Protein AF-A0A392MM81-F1 (afdb_monomer_lite)

InterPro domains:
  IPR005027 Glycosyl transferase, family 43 [PF03360] (4-113)
  IPR005027 Glycosyl transferase, family 43 [PTHR10896] (3-115)
  IPR029044 Nucleotide-diphospho-sugar transferases [G3DSA:3.90.550.10] (1-121)
  IPR029044 Nucleotide-diphospho-sugar transferases [SSF53448] (3-115)

Foldseek 3Di:
DFDQDKFFDADPVLDGPGIRWTDCVVCPVPDADDPPPDDGPDLPTADPVQDDDDCCLLPPDDVPRDPCSVPVCVLCPPPHDPSDPCSVDPDPNPDDGDDSRRPHDPDDDDDDDDPPPDDPPDD

Organism: NCBI:txid97028

Structure (mmCIF, N/CA/C/O backbone):
data_AF-A0A392MM81-F1
#
_entry.id   AF-A0A392MM81-F1
#
loop_
_atom_site.group_PDB
_atom_site.id
_atom_site.type_symbol
_atom_site.label_atom_id
_atom_site.label_alt_id
_atom_site.label_comp_id
_atom_site.label_asym_id
_atom_site.label_entity_id
_atom_site.label_seq_id
_atom_site.pdbx_PDB_ins_code
_atom_site.Cartn_x
_atom_site.Cartn_y
_atom_site.Cartn_z
_atom_site.occupancy
_atom_site.B_iso_or_equiv
_atom_site.auth_seq_id
_atom_site.auth_comp_id
_atom_site.auth_asym_id
_atom_site.auth_atom_id
_atom_site.pdbx_PDB_model_num
ATOM 1 N N . SER A 1 1 ? 8.815 -18.777 -8.619 1.00 49.97 1 SER A N 1
ATOM 2 C CA . SER A 1 1 ? 8.119 -17.861 -9.540 1.00 49.97 1 SER A CA 1
ATOM 3 C C . SER A 1 1 ? 8.124 -16.473 -8.919 1.00 49.97 1 SER A C 1
ATOM 5 O O . SER A 1 1 ? 7.893 -16.427 -7.710 1.00 49.97 1 SER A O 1
ATOM 7 N N . PRO A 1 2 ? 8.456 -15.382 -9.639 1.00 58.12 2 PRO A N 1
ATOM 8 C CA . PRO A 1 2 ? 8.293 -14.033 -9.097 1.00 58.12 2 PRO A CA 1
ATOM 9 C C . PRO A 1 2 ? 6.816 -13.814 -8.750 1.00 58.12 2 PRO A C 1
ATOM 11 O O . PRO A 1 2 ? 5.936 -14.320 -9.445 1.00 58.12 2 PRO A O 1
ATOM 14 N N . MET A 1 3 ? 6.545 -13.137 -7.637 1.00 61.94 3 MET A N 1
ATOM 15 C CA . MET A 1 3 ? 5.172 -12.891 -7.205 1.00 61.94 3 MET A CA 1
ATOM 16 C C . MET A 1 3 ? 4.506 -11.933 -8.209 1.00 61.94 3 MET A C 1
ATOM 18 O O . MET A 1 3 ? 4.999 -10.816 -8.360 1.00 61.94 3 MET A O 1
ATOM 22 N N . PRO A 1 4 ? 3.440 -12.346 -8.920 1.00 75.12 4 PRO A N 1
ATOM 23 C CA . PRO A 1 4 ? 2.892 -11.556 -10.024 1.00 75.12 4 PRO A CA 1
ATOM 24 C C . PRO A 1 4 ? 2.068 -10.353 -9.548 1.00 75.12 4 PRO A C 1
ATOM 26 O O . PRO A 1 4 ? 1.858 -9.420 -10.315 1.00 75.12 4 PRO A O 1
ATOM 29 N N . VAL A 1 5 ? 1.588 -10.382 -8.301 1.00 86.12 5 VAL A N 1
ATOM 30 C CA . VAL A 1 5 ? 0.674 -9.387 -7.732 1.00 86.12 5 VAL A CA 1
ATOM 31 C C . VAL A 1 5 ? 1.042 -9.150 -6.270 1.00 86.12 5 VAL A C 1
ATOM 33 O O . VAL A 1 5 ? 1.256 -10.107 -5.527 1.00 86.12 5 VAL A O 1
ATOM 36 N N . GLN A 1 6 ? 1.112 -7.884 -5.865 1.00 89.25 6 GLN A N 1
ATOM 37 C CA . GLN A 1 6 ? 1.226 -7.469 -4.466 1.00 89.25 6 GLN A CA 1
ATOM 38 C C . GLN A 1 6 ? -0.163 -7.106 -3.920 1.00 89.25 6 GLN A C 1
ATOM 40 O O . GLN A 1 6 ? -1.023 -6.666 -4.682 1.00 89.25 6 GLN A O 1
ATOM 45 N N . GLY A 1 7 ? -0.396 -7.253 -2.615 1.00 91.75 7 GLY A N 1
ATOM 46 C CA . GLY A 1 7 ? -1.686 -6.881 -2.028 1.00 91.75 7 GLY A CA 1
ATOM 47 C C . GLY A 1 7 ? -1.899 -7.367 -0.594 1.00 91.75 7 GLY A C 1
ATOM 48 O O . GLY A 1 7 ? -0.976 -7.899 0.019 1.00 91.75 7 GLY A O 1
ATOM 49 N N . PRO A 1 8 ? -3.104 -7.188 -0.034 1.00 93.25 8 PRO A N 1
ATOM 50 C CA . PRO A 1 8 ? -3.434 -7.669 1.303 1.00 93.25 8 PRO A CA 1
ATOM 51 C C . PRO A 1 8 ? -3.503 -9.200 1.363 1.00 93.25 8 PRO A C 1
ATOM 53 O O . PRO A 1 8 ? -3.954 -9.848 0.421 1.00 93.25 8 PRO A O 1
ATOM 56 N N . ALA A 1 9 ? -3.074 -9.770 2.490 1.00 92.56 9 ALA A N 1
ATOM 57 C CA . ALA A 1 9 ? -3.225 -11.184 2.817 1.00 92.56 9 ALA A CA 1
ATOM 58 C C . ALA A 1 9 ? -4.264 -11.323 3.933 1.00 92.56 9 ALA A C 1
ATOM 60 O O . ALA A 1 9 ? -4.091 -10.778 5.026 1.00 92.56 9 ALA A O 1
ATOM 61 N N . CYS A 1 10 ? -5.344 -12.050 3.661 1.00 93.50 10 CYS A N 1
ATOM 62 C CA . CYS A 1 10 ? -6.475 -12.156 4.575 1.00 93.50 10 CYS A CA 1
ATOM 63 C C . CYS A 1 10 ? -6.795 -13.602 4.943 1.00 93.50 10 CYS A C 1
ATOM 65 O O . CYS A 1 10 ? -6.581 -14.523 4.153 1.00 93.50 10 CYS A O 1
ATOM 67 N N . ASN A 1 11 ? -7.344 -13.799 6.140 1.00 92.81 11 ASN A N 1
ATOM 68 C CA . ASN A 1 11 ? -7.798 -15.110 6.596 1.00 92.81 11 ASN A CA 1
ATOM 69 C C . ASN A 1 11 ? -9.175 -15.491 6.003 1.00 92.81 11 ASN A C 1
ATOM 71 O O . ASN A 1 11 ? -9.788 -14.744 5.235 1.00 92.81 11 ASN A O 1
ATOM 75 N N . ALA A 1 12 ? -9.681 -16.670 6.379 1.00 91.44 12 ALA A N 1
ATOM 76 C CA . ALA A 1 12 ? -10.973 -17.183 5.913 1.00 91.44 12 ALA A CA 1
ATOM 77 C C . ALA A 1 12 ? -12.174 -16.291 6.288 1.00 91.44 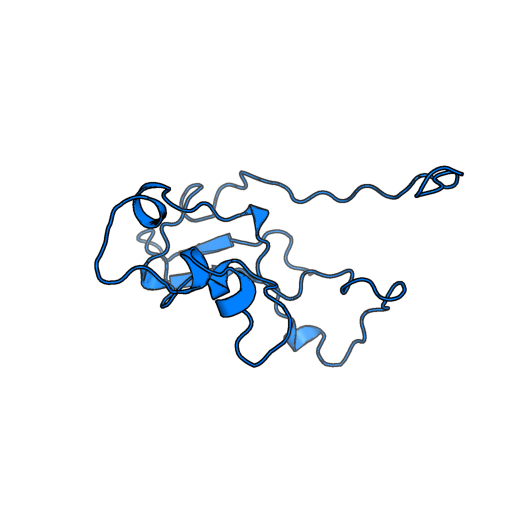12 ALA A C 1
ATOM 79 O O . ALA A 1 12 ? -13.206 -16.355 5.626 1.00 91.44 12 ALA A O 1
ATOM 80 N N . THR A 1 13 ? -12.042 -15.442 7.312 1.00 91.44 13 THR A N 1
ATOM 81 C CA . THR A 1 13 ? -13.080 -14.499 7.753 1.00 91.44 13 THR A CA 1
ATOM 82 C C . THR A 1 13 ? -12.893 -13.089 7.182 1.00 91.44 13 THR A C 1
ATOM 84 O O . THR A 1 13 ? -13.534 -12.159 7.653 1.00 91.44 13 THR A O 1
ATOM 87 N N . ASN A 1 14 ? -12.061 -12.926 6.142 1.00 89.44 14 ASN A N 1
ATOM 88 C CA . ASN A 1 14 ? -11.757 -11.649 5.475 1.00 89.44 14 ASN A CA 1
ATOM 89 C C . ASN A 1 14 ? -11.085 -10.593 6.363 1.00 89.44 14 ASN A C 1
ATOM 91 O O . ASN A 1 14 ? -11.086 -9.414 6.018 1.00 89.44 14 ASN A O 1
ATOM 95 N N . HIS A 1 15 ? -10.463 -11.002 7.465 1.00 91.06 15 HIS A N 1
ATOM 96 C CA . HIS A 1 15 ? -9.634 -10.095 8.246 1.00 91.06 15 HIS A CA 1
ATOM 97 C C . HIS A 1 15 ? -8.219 -10.062 7.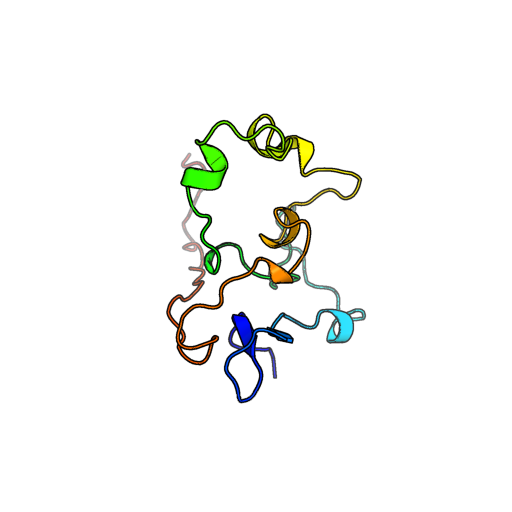678 1.00 91.06 15 HIS A C 1
ATOM 99 O O . HIS A 1 15 ? -7.655 -11.109 7.341 1.00 91.06 15 HIS A O 1
ATOM 105 N N . LEU A 1 16 ? -7.653 -8.858 7.592 1.00 93.12 16 LEU A N 1
ATOM 106 C CA . LEU A 1 16 ? -6.262 -8.648 7.216 1.00 93.12 16 LEU A CA 1
ATOM 107 C C . LEU A 1 16 ? -5.348 -9.307 8.259 1.00 93.12 16 LEU A C 1
ATOM 109 O O . LEU A 1 16 ? -5.444 -9.014 9.447 1.00 93.12 16 LEU A O 1
ATOM 113 N N . VAL A 1 17 ? -4.470 -10.201 7.809 1.00 93.94 17 VAL A N 1
ATOM 114 C CA . VAL A 1 17 ? -3.480 -10.895 8.657 1.00 93.94 17 VAL A CA 1
ATOM 115 C C . VAL A 1 17 ? -2.044 -10.678 8.183 1.00 93.94 17 VAL A C 1
ATOM 117 O O . VAL A 1 17 ? -1.102 -11.152 8.812 1.00 93.94 17 VAL A O 1
ATOM 120 N N . GLY A 1 18 ? -1.861 -9.974 7.068 1.00 91.50 18 GLY A N 1
ATOM 121 C CA . GLY A 1 18 ? -0.553 -9.635 6.532 1.00 91.50 18 GLY A CA 1
ATOM 122 C C . GLY A 1 18 ? -0.647 -9.012 5.147 1.00 91.50 18 GLY A C 1
ATOM 123 O O . GLY A 1 18 ? -1.719 -8.617 4.691 1.00 91.50 18 GLY A O 1
ATOM 124 N N . LEU A 1 19 ? 0.487 -8.952 4.455 1.00 90.00 19 LEU A N 1
ATOM 125 C CA . LEU A 1 19 ? 0.596 -8.425 3.098 1.00 90.00 19 LEU A CA 1
ATOM 126 C C . LEU A 1 19 ? 1.361 -9.425 2.226 1.00 90.00 19 LEU A C 1
ATOM 128 O O . LEU A 1 19 ? 2.396 -9.956 2.625 1.00 90.00 19 LEU A O 1
ATOM 132 N N . HIS A 1 20 ? 0.867 -9.658 1.017 1.00 88.75 20 HIS A N 1
ATOM 133 C CA . HIS A 1 20 ? 1.609 -10.308 -0.051 1.00 88.75 20 HIS A CA 1
ATOM 134 C C . HIS A 1 20 ? 2.549 -9.277 -0.681 1.00 88.75 20 HIS A C 1
ATOM 136 O O . HIS A 1 20 ? 2.126 -8.416 -1.455 1.00 88.75 20 HIS A O 1
ATOM 142 N N . THR A 1 21 ? 3.831 -9.347 -0.326 1.00 82.56 21 THR A N 1
ATOM 143 C CA . THR A 1 21 ? 4.891 -8.461 -0.831 1.00 82.56 21 THR A CA 1
ATOM 144 C C . THR A 1 21 ? 6.024 -9.261 -1.467 1.00 82.56 21 THR A C 1
ATOM 146 O O . THR A 1 21 ? 6.107 -10.486 -1.344 1.00 82.56 21 THR A O 1
ATOM 149 N N . TYR A 1 22 ? 6.879 -8.571 -2.225 1.00 75.88 22 TYR A N 1
ATOM 150 C CA . TYR A 1 22 ? 8.027 -9.211 -2.853 1.00 75.88 22 TYR A CA 1
ATOM 151 C C . TYR A 1 22 ? 9.030 -9.666 -1.789 1.00 75.88 22 TYR A C 1
ATOM 153 O O . TYR A 1 22 ? 9.556 -8.859 -1.026 1.00 75.88 22 TYR A O 1
ATOM 161 N N . ASP A 1 23 ? 9.323 -10.964 -1.765 1.00 72.56 23 ASP A N 1
ATOM 162 C CA . ASP A 1 23 ? 10.317 -11.536 -0.864 1.00 72.56 23 ASP A CA 1
ATOM 163 C C . ASP A 1 23 ? 11.734 -11.284 -1.402 1.00 72.56 23 ASP A C 1
ATOM 165 O O . ASP A 1 23 ? 12.291 -12.068 -2.181 1.00 72.56 23 ASP A O 1
ATOM 169 N N . SER A 1 24 ? 12.314 -10.160 -0.984 1.00 66.88 24 SER A N 1
ATOM 170 C CA . SER A 1 24 ? 13.665 -9.747 -1.365 1.00 66.88 24 SER A CA 1
ATOM 171 C C . SER A 1 24 ? 14.755 -10.672 -0.811 1.00 66.88 24 SER A C 1
ATOM 173 O O . SER A 1 24 ? 15.832 -10.752 -1.407 1.00 66.88 24 SER A O 1
ATOM 175 N N . SER A 1 25 ? 14.478 -11.444 0.250 1.00 65.75 25 SER A N 1
ATOM 176 C CA . SER A 1 25 ? 15.451 -12.359 0.868 1.00 65.75 25 SER A CA 1
ATOM 177 C C . SER A 1 25 ? 15.924 -13.447 -0.103 1.00 65.75 25 SER A C 1
ATOM 179 O O . SER A 1 25 ? 17.104 -13.801 -0.133 1.00 65.75 25 SER A O 1
ATOM 181 N N . LYS A 1 26 ? 15.039 -13.890 -1.007 1.00 63.16 26 LYS A N 1
ATOM 182 C CA . LYS A 1 26 ? 15.344 -14.853 -2.082 1.00 63.16 26 LYS A CA 1
ATOM 183 C C . LYS A 1 26 ? 16.365 -14.340 -3.095 1.00 63.16 26 LYS A C 1
ATOM 185 O O . LYS A 1 26 ? 16.954 -15.128 -3.834 1.00 63.16 26 LYS A O 1
ATOM 190 N N . TYR A 1 27 ? 16.587 -13.031 -3.121 1.00 59.91 27 TYR A N 1
ATOM 191 C CA . TYR A 1 27 ? 17.507 -12.351 -4.022 1.00 59.91 27 TYR A CA 1
ATOM 192 C C . TYR A 1 27 ? 18.622 -11.628 -3.264 1.00 59.91 27 TYR A C 1
ATOM 194 O O . TYR A 1 27 ? 19.415 -10.943 -3.892 1.00 59.91 27 TYR A O 1
ATOM 202 N N . ALA A 1 28 ? 18.765 -11.840 -1.949 1.00 59.19 28 ALA A N 1
ATOM 203 C CA . ALA A 1 28 ? 19.804 -11.207 -1.131 1.00 59.19 28 ALA A CA 1
ATOM 204 C C . ALA A 1 28 ? 21.238 -11.483 -1.633 1.00 59.19 28 ALA A C 1
ATOM 206 O O . ALA A 1 28 ? 22.143 -10.694 -1.392 1.00 59.19 28 ALA A O 1
ATOM 207 N N . LYS A 1 29 ? 21.443 -12.590 -2.364 1.00 56.50 29 LYS A N 1
ATOM 208 C CA . LYS A 1 29 ? 22.722 -12.956 -3.005 1.00 56.50 29 LYS A CA 1
ATOM 209 C C . LYS A 1 29 ? 22.804 -12.601 -4.497 1.00 56.50 29 LYS A C 1
ATOM 211 O O . LYS A 1 29 ? 23.806 -12.904 -5.136 1.00 56.50 29 LYS A O 1
ATOM 216 N N . ARG A 1 30 ? 21.744 -12.035 -5.081 1.00 54.25 30 ARG A N 1
ATOM 217 C CA . ARG A 1 30 ? 21.660 -11.676 -6.503 1.00 54.25 30 ARG A CA 1
ATOM 218 C C . ARG A 1 30 ? 21.627 -10.157 -6.616 1.00 54.25 30 ARG A C 1
ATOM 220 O O . ARG A 1 30 ? 20.656 -9.523 -6.216 1.00 54.25 30 ARG A O 1
ATOM 227 N N . SER A 1 31 ? 22.690 -9.571 -7.156 1.00 51.69 31 SER A N 1
ATOM 228 C CA . SER A 1 31 ? 22.722 -8.142 -7.451 1.00 51.69 31 SER A CA 1
ATOM 229 C C . SER A 1 31 ? 21.711 -7.818 -8.554 1.00 51.69 31 SER A C 1
ATOM 231 O O . SER A 1 31 ? 21.663 -8.473 -9.595 1.00 51.69 31 SER A O 1
ATOM 233 N N . ALA A 1 32 ? 20.870 -6.810 -8.323 1.00 50.94 32 ALA A N 1
ATOM 234 C CA . ALA A 1 32 ? 20.131 -6.177 -9.406 1.00 50.94 32 ALA A CA 1
ATOM 235 C C . ALA A 1 32 ? 21.112 -5.286 -10.178 1.00 50.94 32 ALA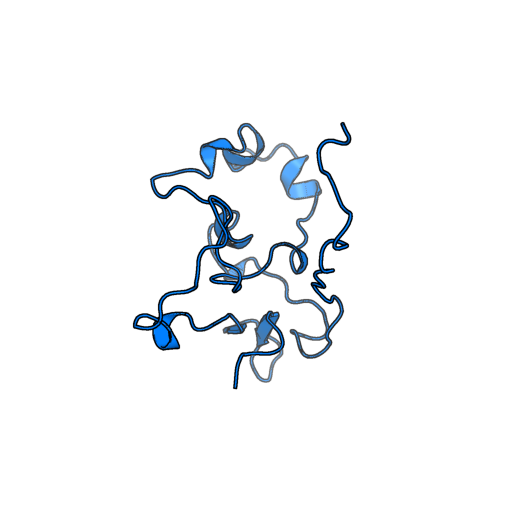 A C 1
ATOM 237 O O . ALA A 1 32 ? 21.847 -4.516 -9.559 1.00 50.94 32 ALA A O 1
ATOM 238 N N . PHE A 1 33 ? 21.132 -5.387 -11.507 1.00 47.03 33 PHE A N 1
ATOM 239 C CA . PHE A 1 33 ? 21.863 -4.434 -12.335 1.00 47.03 33 PHE A CA 1
ATOM 240 C C . PHE A 1 33 ? 21.199 -3.061 -12.182 1.00 47.03 33 PHE A C 1
ATOM 242 O O . PHE A 1 33 ? 20.027 -2.885 -12.520 1.00 47.03 33 PHE A O 1
ATOM 249 N N . TYR A 1 34 ? 21.936 -2.113 -11.611 1.00 46.72 34 TYR A N 1
ATOM 250 C CA . TYR A 1 34 ? 21.548 -0.709 -11.574 1.00 46.72 34 TYR A CA 1
ATOM 251 C C . TYR A 1 34 ? 21.723 -0.138 -12.986 1.00 46.72 34 TYR A C 1
ATOM 253 O O . TYR A 1 34 ? 22.786 -0.293 -13.587 1.00 46.72 34 TYR A O 1
ATOM 261 N N . ILE A 1 35 ? 20.681 0.484 -13.540 1.00 47.88 35 ILE A N 1
ATOM 262 C CA . ILE A 1 35 ? 20.785 1.221 -14.805 1.00 47.88 35 ILE A CA 1
ATOM 263 C C . ILE A 1 35 ? 21.045 2.689 -14.435 1.00 47.88 35 ILE A C 1
ATOM 265 O O . ILE A 1 35 ? 20.110 3.460 -14.223 1.00 47.88 35 ILE A O 1
ATOM 269 N N . GLY A 1 36 ? 22.327 3.055 -14.312 1.00 55.38 36 GLY A N 1
ATOM 270 C CA . GLY A 1 36 ? 22.771 4.391 -13.876 1.00 55.38 36 GLY A CA 1
ATOM 271 C C . GLY A 1 36 ? 22.443 4.701 -12.406 1.00 55.38 36 GLY A C 1
ATOM 272 O O . GLY A 1 36 ? 22.333 3.784 -11.597 1.00 55.38 36 GLY A O 1
ATOM 273 N N . ASP A 1 37 ? 22.230 5.983 -12.075 1.00 49.34 37 ASP A N 1
ATOM 274 C CA . ASP A 1 37 ? 21.846 6.476 -10.729 1.00 49.34 37 ASP A CA 1
ATOM 275 C C . ASP A 1 37 ? 20.374 6.207 -10.356 1.00 49.34 37 ASP A C 1
ATOM 277 O O . ASP A 1 37 ? 19.853 6.728 -9.370 1.00 49.34 37 ASP A O 1
ATOM 281 N N . ARG A 1 38 ? 19.642 5.439 -11.170 1.00 52.06 38 ARG A N 1
ATOM 282 C CA . ARG A 1 38 ? 18.200 5.246 -10.994 1.00 52.06 38 ARG A CA 1
ATOM 283 C C . ARG A 1 38 ? 17.912 3.929 -10.283 1.00 52.06 38 ARG A C 1
ATOM 285 O O . ARG A 1 38 ? 18.510 2.895 -10.577 1.00 52.06 38 ARG A O 1
ATOM 292 N N . ALA A 1 39 ? 16.983 4.028 -9.333 1.00 53.47 39 ALA A N 1
ATOM 293 C CA . ALA A 1 39 ? 16.492 2.994 -8.431 1.00 53.47 39 ALA A CA 1
ATOM 294 C C . ALA A 1 39 ? 16.369 1.590 -9.070 1.00 53.47 39 ALA A C 1
ATOM 296 O O . ALA A 1 39 ? 16.096 1.466 -10.268 1.00 53.47 39 ALA A O 1
ATOM 297 N N . PRO A 1 40 ? 16.534 0.516 -8.273 1.00 55.16 40 PRO A N 1
ATOM 298 C CA . PRO A 1 40 ? 16.506 -0.865 -8.750 1.00 55.16 40 PRO A CA 1
ATOM 299 C C . PRO A 1 40 ? 15.289 -1.168 -9.639 1.00 55.16 40 PRO A C 1
ATOM 301 O O . PRO A 1 40 ? 14.165 -0.763 -9.355 1.00 55.16 40 PRO A O 1
ATOM 304 N N . VAL A 1 41 ? 15.518 -1.940 -10.708 1.00 57.16 41 VAL A N 1
ATOM 305 C C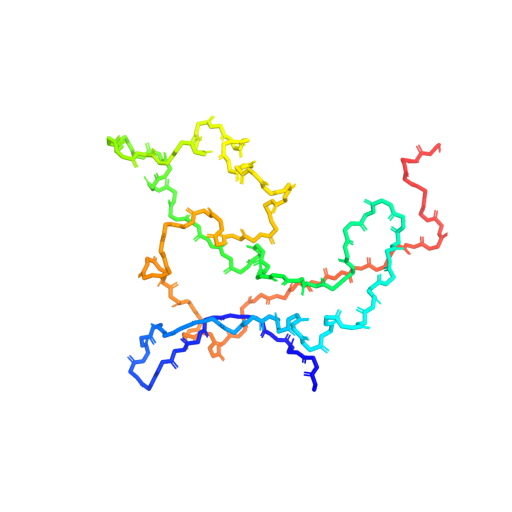A . VAL A 1 41 ? 14.485 -2.330 -11.689 1.00 57.16 41 VAL A CA 1
ATOM 306 C C . VAL A 1 41 ? 13.360 -3.159 -11.052 1.00 57.16 41 VAL A C 1
ATOM 308 O O . VAL A 1 41 ? 12.228 -3.134 -11.528 1.00 57.16 41 VAL A O 1
ATOM 311 N N . LEU A 1 42 ? 13.662 -3.882 -9.971 1.00 59.12 42 LEU A N 1
ATOM 312 C CA . LEU A 1 42 ? 12.717 -4.756 -9.284 1.00 59.12 42 LEU A CA 1
ATOM 313 C C . LEU A 1 42 ? 12.082 -4.055 -8.074 1.00 59.12 42 LEU A C 1
ATOM 315 O O . LEU A 1 42 ? 12.831 -3.521 -7.248 1.00 59.12 42 LEU A O 1
ATOM 319 N N . PRO A 1 43 ? 10.745 -4.139 -7.909 1.00 60.94 43 PRO A N 1
ATOM 320 C CA . PRO A 1 43 ? 10.057 -3.748 -6.682 1.00 60.94 43 PRO A CA 1
ATOM 321 C C . PRO A 1 43 ? 10.680 -4.449 -5.479 1.00 60.94 43 PRO A C 1
ATOM 323 O O . PRO A 1 43 ? 10.566 -5.665 -5.323 1.00 60.94 43 PRO A O 1
ATOM 326 N N . ARG A 1 44 ? 11.379 -3.696 -4.627 1.00 65.56 44 ARG A N 1
ATOM 327 C CA . ARG A 1 44 ? 11.935 -4.231 -3.372 1.00 65.56 44 ARG A CA 1
ATOM 328 C C . ARG A 1 44 ? 10.926 -4.177 -2.229 1.00 65.56 44 ARG A C 1
ATOM 330 O O . ARG A 1 44 ? 11.095 -4.894 -1.247 1.00 65.56 44 ARG A O 1
ATOM 337 N N . LYS A 1 45 ? 9.912 -3.319 -2.353 1.00 74.19 45 LYS A N 1
ATOM 338 C CA . LYS A 1 45 ? 8.875 -3.067 -1.351 1.00 74.19 45 LYS A CA 1
ATOM 339 C C . LYS A 1 45 ? 7.497 -3.007 -2.028 1.00 74.19 45 LYS A C 1
ATOM 341 O O . LYS A 1 45 ? 7.364 -3.299 -3.217 1.00 74.19 45 LYS A O 1
ATOM 346 N N . LEU A 1 46 ? 6.471 -2.730 -1.231 1.00 82.56 46 LEU A N 1
ATOM 347 C CA . LEU A 1 46 ? 5.091 -2.604 -1.683 1.00 82.56 46 LEU A CA 1
ATOM 348 C C . LEU A 1 46 ? 4.919 -1.317 -2.500 1.00 82.56 46 LEU A C 1
ATOM 350 O O . LEU A 1 46 ? 5.352 -0.254 -2.066 1.00 82.56 46 LEU A O 1
ATOM 354 N N . GLU A 1 47 ? 4.304 -1.424 -3.672 1.00 85.88 47 GLU A N 1
ATOM 355 C CA . GLU A 1 47 ? 4.154 -0.303 -4.598 1.00 85.88 47 GLU A CA 1
ATOM 356 C C . GLU A 1 47 ? 3.110 0.717 -4.120 1.00 85.88 47 GLU A C 1
ATOM 358 O O . GLU A 1 47 ? 2.016 0.364 -3.671 1.00 85.88 47 GLU A O 1
ATOM 363 N N . TRP A 1 48 ? 3.418 2.004 -4.305 1.00 86.50 48 TRP A N 1
ATOM 364 C CA . TRP A 1 48 ? 2.556 3.135 -3.930 1.00 86.50 48 TRP A CA 1
ATOM 365 C C . TRP A 1 48 ? 1.179 3.112 -4.589 1.00 86.50 48 TRP A C 1
ATOM 367 O O . TRP A 1 48 ? 0.190 3.528 -3.994 1.00 86.50 48 TRP A O 1
ATOM 377 N N . SER A 1 49 ? 1.119 2.608 -5.822 1.00 88.69 49 SER A N 1
ATOM 378 C CA . SER A 1 49 ? -0.091 2.621 -6.644 1.00 88.69 49 SER A CA 1
ATOM 379 C C . SER A 1 49 ? -1.267 1.851 -6.018 1.00 88.69 49 SER A C 1
ATOM 381 O O . SER A 1 49 ? -2.420 2.178 -6.282 1.00 88.69 49 SER A O 1
ATOM 383 N N . GLY A 1 50 ? -0.997 0.875 -5.144 1.00 90.06 50 GLY A N 1
ATOM 384 C CA . GLY A 1 50 ? -2.025 0.070 -4.479 1.00 90.06 50 GLY A CA 1
ATOM 385 C C . GLY A 1 50 ? -2.669 0.710 -3.244 1.00 90.06 50 GLY A C 1
ATOM 386 O O . GLY A 1 50 ? -3.488 0.053 -2.605 1.00 90.06 50 GLY A O 1
ATOM 387 N N . PHE A 1 51 ? -2.292 1.938 -2.871 1.00 90.81 51 PHE A N 1
ATOM 388 C CA . PHE A 1 51 ? -2.723 2.577 -1.627 1.00 90.81 51 PHE A CA 1
ATOM 389 C C . PHE A 1 51 ? -3.497 3.865 -1.875 1.00 90.81 51 PHE A C 1
ATOM 391 O O . PHE A 1 51 ? -3.168 4.667 -2.746 1.00 90.81 51 PHE A O 1
ATOM 398 N N . VAL A 1 52 ? -4.507 4.079 -1.037 1.00 90.44 52 VAL A N 1
ATOM 399 C CA . VAL A 1 52 ? -5.274 5.321 -0.967 1.00 90.44 52 VAL A CA 1
ATOM 400 C C . VAL A 1 52 ? -5.395 5.745 0.490 1.00 90.44 52 VAL A C 1
ATOM 402 O O . VAL A 1 52 ? -5.528 4.906 1.379 1.00 90.44 52 VAL A O 1
ATOM 405 N N . LEU A 1 53 ? -5.346 7.052 0.735 1.00 87.12 53 LEU A N 1
ATOM 406 C CA . LEU A 1 53 ? -5.506 7.625 2.066 1.00 87.12 53 LEU A CA 1
ATOM 407 C C . LEU A 1 53 ? -6.810 8.418 2.134 1.00 87.12 53 LEU A C 1
ATOM 409 O O . LEU A 1 53 ? -7.131 9.190 1.229 1.00 87.12 53 LEU A O 1
ATOM 413 N N . ASN A 1 54 ? -7.546 8.265 3.233 1.00 87.25 54 ASN A N 1
ATOM 414 C CA . ASN A 1 54 ? -8.720 9.085 3.498 1.00 87.25 54 ASN A CA 1
ATOM 415 C C . ASN A 1 54 ? -8.302 10.554 3.679 1.00 87.25 54 ASN A C 1
ATOM 417 O O . ASN A 1 54 ? -7.610 10.899 4.637 1.00 87.25 54 ASN A O 1
ATOM 421 N N . SER A 1 55 ? -8.763 11.433 2.786 1.00 86.31 55 SER A N 1
ATOM 422 C CA . SER A 1 55 ? -8.403 12.855 2.797 1.00 86.31 55 SER A CA 1
ATOM 423 C C . SER A 1 55 ? -8.794 13.562 4.097 1.00 86.31 55 SER A C 1
ATOM 425 O O . SER A 1 55 ? -8.111 14.491 4.524 1.00 86.31 55 SER A O 1
ATOM 427 N N . ARG A 1 56 ? -9.841 13.102 4.794 1.00 83.75 56 ARG A N 1
ATOM 428 C CA . ARG A 1 56 ? -10.247 13.670 6.085 1.00 83.75 56 ARG A CA 1
ATOM 429 C C . ARG A 1 56 ? -9.151 13.543 7.143 1.00 83.75 56 ARG A C 1
ATOM 431 O O . ARG A 1 56 ? -9.076 14.412 8.003 1.00 83.75 56 ARG A O 1
ATOM 438 N N . LEU A 1 57 ? -8.304 12.513 7.070 1.00 76.38 57 LEU A N 1
ATOM 439 C CA . LEU A 1 57 ? -7.163 12.343 7.978 1.00 76.38 57 LEU A CA 1
ATOM 440 C C . LEU A 1 57 ? -6.087 13.416 7.766 1.00 76.38 57 LEU A C 1
ATOM 442 O O . LEU A 1 57 ? -5.379 13.759 8.706 1.00 76.38 57 LEU A O 1
ATOM 446 N N . LEU A 1 58 ? -5.995 13.972 6.555 1.00 75.75 58 LEU A N 1
ATOM 447 C CA . LEU A 1 58 ? -5.076 15.063 6.234 1.00 75.75 58 LEU A CA 1
ATOM 448 C C . LEU A 1 58 ? -5.648 16.421 6.660 1.00 75.75 58 LEU A C 1
ATOM 450 O O . LEU A 1 58 ? -4.962 17.234 7.281 1.00 75.75 58 LEU A O 1
ATOM 454 N N . TRP A 1 59 ? -6.921 16.665 6.340 1.00 74.06 59 TRP A N 1
ATOM 455 C CA . TRP A 1 59 ? -7.520 17.997 6.452 1.00 74.06 59 TRP A CA 1
ATOM 456 C C . TRP A 1 59 ? -8.156 18.294 7.809 1.00 74.06 59 TRP A C 1
ATOM 458 O O . TRP A 1 59 ? -8.161 19.445 8.230 1.00 74.06 59 TRP A O 1
ATOM 468 N N . LYS A 1 60 ? -8.681 17.292 8.524 1.00 76.06 60 LYS A N 1
ATOM 469 C CA . LYS A 1 60 ? -9.320 17.518 9.827 1.00 76.06 60 LYS A CA 1
ATOM 470 C C . LYS A 1 60 ? -8.262 17.883 10.857 1.00 76.06 60 LYS A C 1
ATOM 472 O O . LYS A 1 60 ? -7.331 17.109 11.030 1.00 76.06 60 LYS A O 1
ATOM 477 N N . ASP A 1 61 ? -8.419 19.002 11.557 1.00 68.44 61 ASP A N 1
ATOM 478 C CA . ASP A 1 61 ? -7.558 19.357 12.688 1.00 68.44 61 ASP A CA 1
ATOM 479 C C . ASP A 1 61 ? -7.734 18.344 13.818 1.00 68.44 61 ASP A C 1
ATOM 481 O O . ASP A 1 61 ? -8.708 18.348 14.568 1.00 68.44 61 ASP A O 1
ATOM 485 N N . LEU A 1 62 ? -6.807 17.394 13.840 1.00 71.81 62 LEU A N 1
ATOM 486 C CA . LEU A 1 62 ? -6.620 16.408 14.884 1.00 71.81 62 LEU A CA 1
ATOM 487 C C . LEU A 1 62 ? -5.380 16.841 15.656 1.00 71.81 62 LEU A C 1
ATOM 489 O O . LEU A 1 62 ? -4.377 17.208 15.039 1.00 71.81 62 LEU A O 1
ATOM 493 N N . GLU A 1 63 ? -5.450 16.792 16.983 1.00 69.56 63 GLU A N 1
ATOM 494 C CA . GLU A 1 63 ? -4.311 17.127 17.846 1.00 69.56 63 GLU A CA 1
ATOM 495 C C . GLU A 1 63 ? -3.094 16.228 17.544 1.00 69.56 63 GLU A C 1
ATOM 497 O O . GLU A 1 63 ? -1.961 16.693 17.599 1.00 69.56 63 GLU A O 1
ATOM 502 N N . ASP A 1 64 ? -3.334 15.000 17.063 1.00 73.56 64 ASP A N 1
ATOM 503 C CA . ASP A 1 64 ? -2.315 13.985 16.759 1.00 73.56 64 ASP A CA 1
ATOM 504 C C . ASP A 1 64 ? -1.988 13.826 15.256 1.00 73.56 64 ASP A C 1
ATOM 506 O O . ASP A 1 64 ? -1.731 12.712 14.780 1.00 73.56 64 ASP A O 1
ATOM 510 N N . LYS A 1 65 ? -2.030 14.906 14.459 1.00 76.75 65 LYS A N 1
ATOM 511 C CA . LYS A 1 65 ? -1.620 14.841 13.039 1.00 76.75 65 LYS A CA 1
ATOM 512 C C . LYS A 1 65 ? -0.158 14.363 12.918 1.00 76.75 65 LYS A C 1
ATOM 514 O O . LYS A 1 65 ? 0.709 14.959 13.551 1.00 76.75 65 LYS A O 1
ATOM 519 N N . PRO A 1 66 ? 0.142 13.355 12.074 1.00 77.25 66 PRO A N 1
ATOM 520 C CA . PRO A 1 66 ? 1.519 12.970 11.777 1.00 77.25 66 PRO A CA 1
ATOM 521 C C . PRO A 1 66 ? 2.354 14.144 11.249 1.00 77.25 66 PRO A C 1
ATOM 523 O O . PRO A 1 66 ? 1.895 14.885 10.378 1.00 77.25 66 PRO A O 1
ATOM 526 N N . ASP A 1 67 ? 3.598 14.268 11.719 1.00 79.88 67 ASP A N 1
ATOM 527 C CA . ASP A 1 67 ? 4.499 15.373 11.350 1.00 79.88 67 ASP A CA 1
ATOM 528 C C . ASP A 1 67 ? 4.739 15.466 9.838 1.00 79.88 67 ASP A C 1
ATOM 530 O O . ASP A 1 67 ? 4.835 16.561 9.277 1.00 79.88 67 ASP A O 1
ATOM 534 N N . TRP A 1 68 ? 4.717 14.319 9.155 1.00 80.12 68 TRP A N 1
ATOM 535 C CA . TRP A 1 68 ? 4.909 14.239 7.712 1.00 80.12 68 TRP A CA 1
ATOM 536 C C . TRP A 1 68 ? 3.850 14.962 6.880 1.00 80.12 68 TRP A C 1
ATOM 538 O O . TRP A 1 68 ? 4.099 15.304 5.726 1.00 80.12 68 TRP A O 1
ATOM 548 N N . ILE A 1 69 ? 2.668 15.217 7.452 1.00 79.19 69 ILE A N 1
ATOM 549 C CA . ILE A 1 69 ? 1.607 15.982 6.783 1.00 79.19 69 ILE A CA 1
ATOM 550 C C . ILE A 1 69 ? 2.043 17.436 6.576 1.00 79.19 69 ILE A C 1
ATOM 552 O O . ILE A 1 69 ? 1.653 18.060 5.591 1.00 79.19 69 ILE A O 1
ATOM 556 N N . LYS A 1 70 ? 2.831 17.984 7.508 1.00 78.75 70 LYS A N 1
ATOM 557 C CA . LYS A 1 70 ? 3.338 19.361 7.442 1.00 78.75 70 LYS A CA 1
ATOM 558 C C . LYS A 1 70 ? 4.640 19.437 6.656 1.00 78.75 70 LYS A C 1
ATOM 560 O O . LYS A 1 70 ? 4.840 20.391 5.911 1.00 78.75 70 LYS A O 1
ATOM 565 N N . ASP A 1 71 ? 5.500 18.439 6.828 1.00 80.31 71 ASP A N 1
ATOM 566 C CA . ASP A 1 71 ? 6.780 18.345 6.137 1.00 80.31 71 ASP A CA 1
ATOM 567 C C . ASP A 1 71 ? 7.015 16.914 5.658 1.00 80.31 71 ASP A C 1
ATOM 569 O O . ASP A 1 71 ? 7.367 16.036 6.440 1.00 80.31 71 ASP A O 1
ATOM 573 N N . ILE A 1 72 ? 6.865 16.678 4.353 1.00 77.25 72 ILE A N 1
ATOM 574 C CA . ILE A 1 72 ? 7.082 15.353 3.761 1.00 77.25 72 ILE A CA 1
ATOM 575 C C . ILE A 1 72 ? 8.513 14.8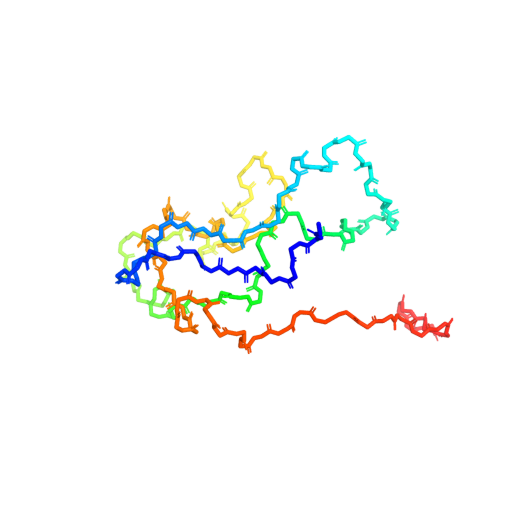38 3.987 1.00 77.25 72 ILE A C 1
ATOM 577 O O . ILE A 1 72 ? 8.727 13.628 4.009 1.00 77.25 72 ILE A O 1
ATOM 581 N N . ASN A 1 73 ? 9.484 15.728 4.227 1.00 76.62 73 ASN A N 1
ATOM 582 C CA . ASN A 1 73 ? 10.853 15.336 4.557 1.00 76.62 73 ASN A CA 1
ATOM 583 C C . ASN A 1 73 ? 10.966 14.715 5.954 1.00 76.62 73 ASN A C 1
ATOM 585 O O . ASN A 1 73 ? 11.921 13.988 6.212 1.00 76.62 73 ASN A O 1
ATOM 589 N N . ALA A 1 74 ? 9.982 14.921 6.836 1.00 76.94 74 ALA A N 1
ATOM 590 C CA . ALA A 1 74 ? 9.927 14.269 8.143 1.00 76.94 74 ALA A CA 1
ATOM 591 C C . ALA A 1 74 ? 9.717 12.743 8.047 1.00 76.94 74 ALA A C 1
ATOM 593 O O . ALA A 1 74 ? 9.953 12.035 9.023 1.00 76.94 74 ALA A O 1
ATOM 594 N N . LEU A 1 75 ? 9.328 12.208 6.878 1.00 72.69 75 LEU A N 1
ATOM 595 C CA . LEU A 1 75 ? 9.329 10.759 6.618 1.00 72.69 75 LEU A CA 1
ATOM 596 C C . LEU A 1 75 ? 10.742 10.181 6.449 1.00 72.69 75 LEU A C 1
ATOM 598 O O . LEU A 1 75 ? 10.906 8.969 6.562 1.00 72.69 75 LEU A O 1
ATOM 602 N N . ASN A 1 76 ? 11.759 11.014 6.206 1.00 62.91 76 ASN A N 1
ATOM 603 C CA . ASN A 1 76 ? 13.125 10.590 5.868 1.00 62.91 76 ASN A CA 1
ATOM 604 C C . ASN A 1 76 ? 13.999 10.274 7.101 1.00 62.91 76 ASN A C 1
ATOM 606 O O . ASN A 1 76 ? 15.212 10.482 7.084 1.00 62.91 76 ASN A O 1
ATOM 610 N N . GLY A 1 77 ? 13.409 9.788 8.195 1.00 51.72 77 GLY A N 1
ATOM 611 C CA . GLY A 1 77 ? 14.153 9.416 9.399 1.00 51.72 77 GLY A CA 1
ATOM 612 C C . GLY A 1 77 ? 15.123 8.248 9.160 1.00 51.72 77 GLY A C 1
ATOM 613 O O . GLY A 1 77 ? 14.696 7.107 9.035 1.00 51.72 77 GLY A O 1
ATOM 614 N N . ALA A 1 78 ? 16.425 8.550 9.160 1.00 49.47 78 ALA A N 1
ATOM 615 C CA . ALA A 1 78 ? 17.594 7.655 9.232 1.00 49.47 78 ALA A CA 1
ATOM 616 C C . ALA A 1 78 ? 17.866 6.640 8.096 1.00 49.47 78 ALA A C 1
ATOM 618 O O . ALA A 1 78 ? 18.967 6.093 8.083 1.00 49.47 78 ALA A O 1
ATOM 619 N N . ASP A 1 79 ? 16.964 6.406 7.139 1.00 51.62 79 ASP A N 1
ATOM 620 C CA . ASP A 1 79 ? 17.252 5.529 5.990 1.00 51.62 79 ASP A CA 1
ATOM 621 C C . ASP A 1 79 ? 16.607 6.072 4.701 1.00 51.62 79 ASP A C 1
ATOM 623 O O . ASP A 1 79 ? 15.402 6.308 4.621 1.00 51.62 79 ASP A O 1
ATOM 627 N N . GLU A 1 80 ? 17.441 6.344 3.702 1.00 58.59 80 GLU A N 1
ATOM 628 C CA . GLU A 1 80 ? 17.284 7.426 2.719 1.00 58.59 80 GLU A CA 1
ATOM 629 C C . GLU A 1 80 ? 16.209 7.263 1.625 1.00 58.59 80 GLU A C 1
ATOM 631 O O . GLU A 1 80 ? 16.251 8.008 0.654 1.00 58.59 80 GLU A O 1
ATOM 636 N N . ASN A 1 81 ? 15.220 6.364 1.705 1.00 60.50 81 ASN A N 1
ATOM 637 C CA . ASN A 1 81 ? 14.175 6.327 0.665 1.00 60.50 81 ASN A CA 1
ATOM 638 C C . ASN A 1 81 ? 12.789 5.898 1.170 1.00 60.50 81 ASN A C 1
ATOM 640 O O . ASN A 1 81 ? 12.583 4.771 1.641 1.00 60.50 81 ASN A O 1
ATOM 644 N N . ILE A 1 82 ? 11.794 6.774 0.960 1.00 71.06 82 ILE A N 1
ATOM 645 C CA . ILE A 1 82 ? 10.364 6.471 1.122 1.00 71.06 82 ILE A CA 1
ATOM 646 C C . ILE A 1 82 ? 9.893 5.577 -0.039 1.00 71.06 82 ILE A C 1
ATOM 648 O O . ILE A 1 82 ? 9.175 5.968 -0.955 1.00 71.06 82 ILE A O 1
ATOM 652 N N . ASP A 1 83 ? 10.330 4.329 -0.006 1.00 75.56 83 ASP A N 1
ATOM 653 C CA . ASP A 1 83 ? 10.127 3.352 -1.079 1.00 75.56 83 ASP A CA 1
ATOM 654 C C . ASP A 1 83 ? 8.763 2.639 -1.024 1.00 75.56 83 ASP A C 1
ATOM 656 O O . ASP A 1 83 ? 8.500 1.754 -1.835 1.00 75.56 83 ASP A O 1
ATOM 660 N N . SER A 1 84 ? 7.932 2.920 -0.016 1.00 81.56 84 SER A N 1
ATOM 661 C CA . SER A 1 84 ? 6.691 2.181 0.241 1.00 81.56 84 SER A CA 1
ATOM 662 C C . SER A 1 84 ? 5.663 3.035 0.981 1.00 81.56 84 SER A C 1
ATOM 664 O O . SER A 1 84 ? 6.052 3.732 1.918 1.00 81.56 84 SER A O 1
ATOM 666 N N . PRO A 1 85 ? 4.357 2.901 0.675 1.00 86.50 85 PRO A N 1
ATOM 667 C CA . PRO A 1 85 ? 3.281 3.584 1.398 1.00 86.50 85 PRO A CA 1
ATOM 668 C C . PRO A 1 85 ? 3.160 3.159 2.864 1.00 86.50 85 PRO A C 1
ATOM 670 O O . PRO A 1 85 ? 2.543 3.862 3.660 1.00 86.50 85 PRO A O 1
ATOM 673 N N . LEU A 1 86 ? 3.766 2.030 3.246 1.00 84.94 86 LEU A N 1
ATOM 674 C CA . LEU A 1 86 ? 3.765 1.565 4.633 1.00 84.94 86 LEU A CA 1
ATOM 675 C C . LEU A 1 86 ? 4.537 2.496 5.578 1.00 84.94 86 LEU A C 1
ATOM 677 O O . LEU A 1 86 ? 4.278 2.466 6.774 1.00 84.94 86 LEU A O 1
ATOM 681 N N . SER A 1 87 ? 5.438 3.340 5.063 1.00 82.88 87 SER A N 1
ATOM 682 C CA . SER A 1 87 ? 6.144 4.350 5.866 1.00 82.88 87 SER A CA 1
ATOM 683 C C . SER A 1 87 ? 5.208 5.405 6.464 1.00 82.88 87 SER A C 1
ATOM 685 O O . SER A 1 87 ? 5.547 6.027 7.465 1.00 82.88 87 SER A O 1
ATOM 687 N N . LEU A 1 88 ? 4.020 5.596 5.875 1.00 81.88 88 LEU A N 1
ATOM 688 C CA . LEU A 1 88 ? 3.014 6.536 6.371 1.00 81.88 88 LEU A CA 1
ATOM 689 C C . LEU A 1 88 ? 2.274 6.012 7.610 1.00 81.88 88 LEU A C 1
ATOM 691 O O . LEU A 1 88 ? 1.567 6.774 8.275 1.00 81.88 88 LEU A O 1
ATOM 695 N N . LEU A 1 89 ? 2.384 4.713 7.895 1.00 80.44 89 LEU A N 1
ATOM 696 C CA . LEU A 1 89 ? 1.560 4.010 8.869 1.00 80.44 89 LEU A CA 1
ATOM 697 C C . LEU A 1 89 ? 2.339 3.770 10.159 1.00 80.44 89 LEU A C 1
ATOM 699 O O . LEU A 1 89 ? 3.486 3.335 10.135 1.00 80.44 89 LEU A O 1
ATOM 703 N N . LYS A 1 90 ? 1.678 3.983 11.300 1.00 77.62 90 LYS A N 1
ATOM 704 C CA . LYS A 1 90 ? 2.219 3.582 12.609 1.00 77.62 90 LYS A CA 1
ATOM 705 C C . LYS A 1 90 ? 2.122 2.070 12.826 1.00 77.62 90 LYS A C 1
ATOM 707 O O . LYS A 1 90 ? 3.001 1.483 13.444 1.00 77.62 90 LYS A O 1
ATOM 712 N N . ASP A 1 91 ? 1.048 1.458 12.332 1.00 83.62 91 ASP A N 1
ATOM 713 C CA . ASP A 1 91 ? 0.793 0.023 12.422 1.00 83.62 91 ASP A CA 1
ATOM 714 C C . ASP A 1 91 ? -0.040 -0.446 11.219 1.00 83.62 91 ASP A C 1
ATOM 716 O O . ASP A 1 91 ? -0.759 0.331 10.599 1.00 83.62 91 ASP A O 1
ATOM 720 N N . THR A 1 92 ? 0.045 -1.728 10.879 1.00 84.62 92 THR A N 1
ATOM 721 C CA . THR A 1 92 ? -0.711 -2.340 9.778 1.00 84.62 92 THR A CA 1
ATOM 722 C C . THR A 1 92 ? -2.174 -2.620 10.123 1.00 84.62 92 THR A C 1
ATOM 724 O O . THR A 1 92 ? -2.969 -2.821 9.209 1.00 84.62 92 THR A O 1
ATOM 727 N N . SER A 1 93 ? -2.564 -2.581 11.403 1.00 84.94 93 SER A N 1
ATOM 728 C CA . SER A 1 93 ? -3.962 -2.775 11.823 1.00 84.94 93 SER A CA 1
ATOM 729 C C . SER A 1 93 ? -4.922 -1.699 11.312 1.00 84.94 93 SER A C 1
ATOM 731 O O . SER A 1 93 ? -6.120 -1.954 11.222 1.00 84.94 93 SER A O 1
ATOM 733 N N . VAL A 1 94 ? -4.415 -0.518 10.935 1.00 87.19 94 VAL A N 1
ATOM 734 C CA . VAL A 1 94 ? -5.237 0.568 10.373 1.00 87.19 94 VAL A CA 1
ATOM 735 C C . VAL A 1 94 ? -5.511 0.405 8.875 1.00 87.19 94 VAL A C 1
ATOM 737 O O . VAL A 1 94 ? -6.120 1.279 8.262 1.00 87.19 94 VAL A O 1
ATOM 740 N N . LEU A 1 95 ? -5.030 -0.679 8.261 1.00 90.94 95 LEU A N 1
ATOM 741 C CA . LEU A 1 95 ? -5.247 -0.948 6.848 1.00 90.94 95 LEU A CA 1
ATOM 742 C C . LEU A 1 95 ? -6.605 -1.588 6.591 1.00 90.94 95 LEU A C 1
ATOM 744 O O . LEU A 1 95 ? -6.942 -2.637 7.135 1.00 90.94 95 LEU A O 1
ATOM 748 N N . GLU A 1 96 ? -7.333 -0.986 5.658 1.00 92.50 96 GLU A N 1
ATOM 749 C CA . GLU A 1 96 ? -8.608 -1.488 5.164 1.00 92.50 96 GLU A CA 1
ATOM 750 C C . GLU A 1 96 ? -8.392 -2.169 3.802 1.00 92.50 96 GLU A C 1
ATOM 752 O O . GLU A 1 96 ? -8.063 -1.501 2.815 1.00 92.50 96 GLU A O 1
ATOM 757 N N . PRO A 1 97 ? -8.525 -3.504 3.709 1.00 93.81 97 PRO A N 1
ATOM 758 C CA . PRO A 1 97 ? -8.243 -4.215 2.472 1.00 93.81 97 PRO A CA 1
ATOM 759 C C . PRO A 1 97 ? -9.373 -4.041 1.445 1.00 93.81 97 PRO A C 1
ATOM 761 O O . PRO A 1 97 ? -10.537 -4.340 1.710 1.00 93.81 97 PRO A O 1
ATOM 764 N N . LEU A 1 98 ? -9.015 -3.630 0.226 1.00 92.25 98 LEU A N 1
ATOM 765 C CA . LEU A 1 98 ? -9.936 -3.497 -0.911 1.00 92.25 98 LEU A CA 1
ATOM 766 C C . LEU A 1 98 ? -9.872 -4.715 -1.854 1.00 92.25 98 LEU A C 1
ATOM 768 O O . LEU A 1 98 ? -9.069 -5.634 -1.671 1.00 92.25 98 LEU A O 1
ATOM 772 N N . GLY A 1 99 ? -10.753 -4.746 -2.861 1.00 91.56 99 GLY A N 1
ATOM 773 C CA . GLY A 1 99 ? -10.744 -5.785 -3.902 1.00 91.56 99 GLY A CA 1
ATOM 774 C C . GLY A 1 99 ? -11.045 -7.186 -3.367 1.00 91.56 99 GLY A C 1
ATOM 775 O O . GLY A 1 99 ? -10.339 -8.143 -3.682 1.00 91.56 99 GLY A O 1
ATOM 776 N N . SER A 1 100 ? -12.065 -7.311 -2.510 1.00 93.31 100 SER A N 1
ATOM 777 C CA . SER A 1 100 ? -12.423 -8.574 -1.846 1.00 93.31 100 SER A CA 1
ATOM 778 C C . SER A 1 100 ? -11.240 -9.198 -1.090 1.00 93.31 100 SER A C 1
ATOM 780 O O . SER A 1 100 ? -10.934 -10.386 -1.226 1.00 93.31 100 SER A O 1
ATOM 782 N N . CYS A 1 101 ? -10.555 -8.374 -0.291 1.00 92.25 101 CYS A N 1
ATOM 783 C CA . CYS A 1 101 ? -9.357 -8.763 0.449 1.00 92.25 101 CYS A CA 1
ATOM 784 C C . CYS A 1 101 ? -8.203 -9.213 -0.462 1.00 92.25 101 CYS A C 1
ATOM 786 O O . CYS A 1 101 ? -7.585 -10.250 -0.239 1.00 92.25 101 CYS A O 1
ATOM 788 N N . GLY A 1 102 ? -7.952 -8.452 -1.534 1.00 89.12 102 GLY A N 1
ATOM 789 C CA . GLY A 1 102 ? -6.869 -8.726 -2.487 1.00 89.12 102 GLY A CA 1
ATOM 790 C C . GLY A 1 102 ? -7.132 -9.879 -3.459 1.00 89.12 102 GLY A C 1
ATOM 791 O O . GLY A 1 102 ? -6.263 -10.204 -4.262 1.00 89.12 102 GLY A O 1
ATOM 792 N N . ARG A 1 103 ? -8.324 -10.493 -3.433 1.00 90.50 103 ARG A N 1
ATOM 793 C CA . ARG A 1 103 ? -8.708 -11.557 -4.382 1.00 90.50 103 ARG A CA 1
ATOM 794 C C . ARG A 1 103 ? -9.028 -11.028 -5.778 1.00 90.50 103 ARG A C 1
ATOM 796 O O . ARG A 1 103 ? -9.086 -11.805 -6.726 1.00 90.50 103 ARG A O 1
ATOM 803 N N . GLN A 1 104 ? -9.256 -9.724 -5.906 1.00 92.88 104 GLN A N 1
ATOM 804 C CA . GLN A 1 104 ? -9.488 -9.042 -7.173 1.00 92.88 104 GLN A CA 1
ATOM 805 C C . GLN A 1 104 ? -8.339 -8.077 -7.454 1.00 92.88 104 GLN A C 1
ATOM 807 O O . GLN A 1 104 ? -8.040 -7.201 -6.643 1.00 92.88 104 GLN A O 1
ATOM 812 N N . VAL A 1 105 ? -7.726 -8.214 -8.630 1.00 91.62 105 VAL A N 1
ATOM 813 C CA . VAL A 1 105 ? -6.725 -7.259 -9.115 1.00 91.62 105 VAL A CA 1
ATOM 814 C C . VAL A 1 105 ? -7.450 -6.072 -9.739 1.00 91.62 105 VAL A C 1
ATOM 816 O O . VAL A 1 105 ? -8.140 -6.229 -10.744 1.00 91.62 105 VAL A O 1
ATOM 819 N N . LEU A 1 106 ? -7.302 -4.894 -9.132 1.00 92.56 106 LEU A N 1
ATOM 820 C CA . LEU A 1 106 ? -7.970 -3.660 -9.566 1.00 92.56 106 LEU A CA 1
ATOM 821 C C . LEU A 1 106 ? -7.030 -2.678 -10.281 1.00 92.56 106 LEU A C 1
ATOM 823 O O . LEU A 1 106 ? -7.500 -1.743 -10.923 1.00 92.56 106 LEU A O 1
ATOM 827 N N . LEU A 1 107 ? -5.714 -2.877 -10.171 1.00 91.25 107 LEU A N 1
ATOM 828 C CA . LEU A 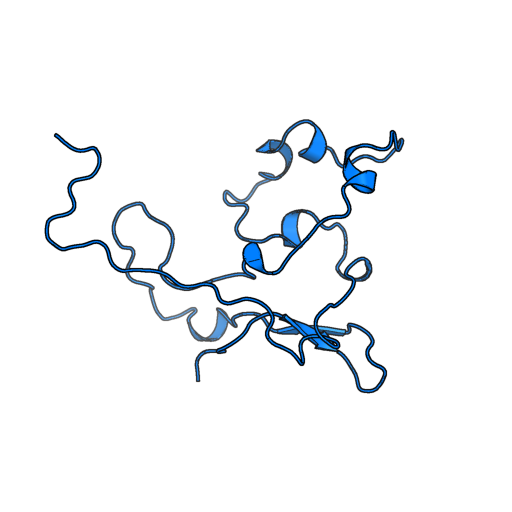1 107 ? -4.704 -1.980 -10.720 1.00 91.25 107 LEU A CA 1
ATOM 829 C C . LEU A 1 107 ? -3.488 -2.761 -11.215 1.00 91.25 107 LEU A C 1
ATOM 831 O O . LEU A 1 107 ? -3.075 -3.738 -10.591 1.00 91.25 107 LEU A O 1
ATOM 835 N N . TRP A 1 108 ? -2.899 -2.287 -12.312 1.00 88.69 108 TRP A N 1
ATOM 836 C CA . TRP A 1 108 ? -1.663 -2.818 -12.876 1.00 88.69 108 TRP A CA 1
ATOM 837 C C . TRP A 1 108 ? -0.612 -1.721 -12.958 1.00 88.69 108 TRP A C 1
ATOM 839 O O . TRP A 1 108 ? -0.842 -0.667 -13.551 1.00 88.69 108 TRP A O 1
ATOM 849 N N . TRP A 1 109 ? 0.561 -1.988 -12.394 1.00 82.25 109 TRP A N 1
ATOM 850 C CA . TRP A 1 109 ? 1.721 -1.124 -12.548 1.00 82.25 109 TRP A CA 1
ATOM 851 C C . TRP A 1 109 ? 2.502 -1.540 -13.794 1.00 82.25 109 TRP A C 1
ATOM 853 O O . TRP A 1 109 ? 3.223 -2.538 -13.794 1.00 82.25 109 TRP A O 1
ATOM 863 N N . LEU A 1 110 ? 2.304 -0.795 -14.880 1.00 80.50 110 LEU A N 1
ATOM 864 C CA . LEU A 1 110 ? 2.933 -1.047 -16.173 1.00 80.50 110 LEU A CA 1
ATOM 865 C C . LEU A 1 110 ? 4.071 -0.052 -16.402 1.00 80.50 110 LEU A C 1
ATOM 867 O O . LEU A 1 110 ? 3.919 1.148 -16.174 1.00 80.50 110 LEU A O 1
ATOM 871 N N . ARG A 1 111 ? 5.206 -0.550 -16.894 1.00 75.62 111 ARG A N 1
ATOM 872 C CA . ARG A 1 111 ? 6.302 0.276 -17.409 1.00 75.62 111 ARG A CA 1
ATOM 873 C C . ARG A 1 111 ? 6.346 0.139 -18.925 1.00 75.62 111 ARG A C 1
ATOM 875 O O . ARG A 1 111 ? 6.170 -0.958 -19.448 1.00 75.62 111 ARG A O 1
ATOM 882 N N . VAL A 1 112 ? 6.591 1.249 -19.608 1.00 77.62 112 VAL A N 1
ATOM 883 C CA . VAL A 1 112 ? 6.795 1.284 -21.058 1.00 77.62 112 VAL A CA 1
ATOM 884 C C . VAL A 1 112 ? 8.267 1.572 -21.312 1.00 77.62 112 VAL A C 1
ATOM 886 O O . VAL A 1 112 ? 8.848 2.449 -20.671 1.00 77.62 112 VAL A O 1
ATOM 889 N N . GLU A 1 113 ? 8.879 0.817 -22.217 1.00 76.81 113 GLU A N 1
ATOM 890 C CA . GLU A 1 113 ? 10.256 1.067 -22.631 1.00 76.81 113 GLU A CA 1
ATOM 891 C C . GLU A 1 113 ? 10.351 2.398 -23.382 1.00 76.81 113 GLU A C 1
ATOM 893 O O . GLU A 1 113 ? 9.488 2.747 -24.192 1.00 76.81 113 GLU A O 1
ATOM 898 N N . ALA A 1 114 ? 11.407 3.162 -23.102 1.00 75.81 114 ALA A N 1
ATOM 899 C CA . ALA A 1 114 ? 11.678 4.377 -23.853 1.00 75.81 114 ALA A CA 1
ATOM 900 C C . ALA A 1 114 ? 11.949 4.020 -25.321 1.00 75.81 114 ALA A C 1
ATOM 902 O O . ALA A 1 114 ? 12.634 3.038 -25.614 1.00 75.81 114 ALA A O 1
ATOM 903 N N . ARG A 1 115 ? 11.436 4.834 -26.250 1.00 79.06 115 ARG A N 1
ATOM 904 C CA . ARG A 1 115 ? 11.746 4.654 -27.673 1.00 79.06 115 ARG A CA 1
ATOM 905 C C . ARG A 1 115 ? 13.245 4.842 -27.894 1.00 79.06 115 ARG A C 1
ATOM 907 O O . ARG A 1 115 ? 13.874 5.667 -27.233 1.00 79.06 115 ARG A O 1
ATOM 914 N N . THR A 1 116 ? 13.807 4.115 -28.852 1.00 80.12 116 THR A N 1
ATOM 915 C CA . THR A 1 116 ? 15.246 4.159 -29.164 1.00 80.12 116 THR A CA 1
ATOM 916 C C . THR A 1 116 ? 15.730 5.537 -29.623 1.00 80.12 116 THR A C 1
ATOM 918 O O . THR A 1 116 ? 16.915 5.831 -29.533 1.00 80.12 116 THR A O 1
ATOM 921 N N . ASP A 1 117 ? 14.825 6.386 -30.107 1.00 82.50 117 ASP A N 1
ATOM 922 C CA . ASP A 1 117 ? 15.065 7.766 -30.535 1.00 82.50 117 ASP A CA 1
ATOM 923 C C . ASP A 1 117 ? 14.722 8.815 -29.458 1.00 82.50 117 ASP A C 1
ATOM 925 O O . ASP A 1 117 ? 14.865 10.016 -29.693 1.00 82.50 117 ASP A O 1
ATOM 929 N N . SER A 1 118 ? 14.289 8.390 -28.267 1.00 76.75 118 SER A N 1
ATOM 930 C CA . SER A 1 118 ? 13.891 9.289 -27.183 1.00 76.75 118 SER A CA 1
ATOM 931 C C . SER A 1 118 ? 15.097 10.034 -26.601 1.00 76.75 118 SER A C 1
ATOM 933 O O . SER A 1 118 ? 15.914 9.452 -25.889 1.00 76.75 118 SER A O 1
ATOM 935 N N . LYS A 1 119 ? 15.171 11.350 -26.826 1.00 74.12 119 LYS A N 1
ATOM 936 C CA . LYS A 1 119 ? 16.100 12.260 -26.135 1.00 74.12 119 LYS A CA 1
ATOM 937 C C . LYS A 1 119 ? 15.332 13.063 -25.080 1.00 74.12 119 LYS A C 1
ATOM 939 O O . LYS A 1 119 ? 14.407 13.792 -25.426 1.00 74.12 119 LYS A O 1
ATOM 944 N N . PHE A 1 120 ? 15.689 12.911 -23.801 1.00 63.94 120 PHE A N 1
ATOM 945 C CA . PHE A 1 120 ? 15.142 13.722 -22.707 1.00 63.94 120 PHE A CA 1
ATOM 946 C C . PHE A 1 120 ? 16.276 14.338 -21.865 1.00 63.94 120 PHE A C 1
ATOM 948 O O . PHE A 1 120 ? 17.126 13.583 -21.388 1.00 63.94 120 PHE A O 1
ATOM 955 N N . PRO A 1 121 ? 16.275 15.662 -21.620 1.00 67.69 121 PRO A N 1
ATOM 956 C CA . PRO A 1 121 ? 15.371 16.648 -22.217 1.00 67.69 121 PRO A CA 1
ATOM 957 C C . PRO A 1 121 ? 15.552 16.710 -23.747 1.00 67.69 121 PRO A C 1
ATOM 959 O O . PRO A 1 121 ? 16.626 16.354 -24.243 1.00 67.69 121 PRO A O 1
ATOM 962 N N . PRO A 1 122 ? 14.509 17.086 -24.507 1.00 70.56 122 PRO A N 1
ATOM 963 C CA . PRO A 1 122 ? 14.667 17.316 -25.937 1.00 70.56 122 PRO A CA 1
ATOM 964 C C . PRO A 1 122 ? 15.712 18.421 -26.140 1.00 70.56 122 PRO A C 1
ATOM 966 O O . PRO A 1 122 ? 15.647 19.458 -25.480 1.00 70.56 122 PRO A O 1
ATOM 969 N N . GLN A 1 123 ? 16.704 18.145 -26.988 1.00 67.69 123 GLN A N 1
ATOM 970 C CA . GLN A 1 123 ? 17.674 19.136 -27.462 1.00 67.69 123 GLN A CA 1
ATOM 971 C C . GLN A 1 123 ? 17.106 19.883 -28.660 1.00 67.69 123 GLN A C 1
ATOM 973 O O . GLN A 1 123 ? 16.469 19.204 -29.500 1.00 67.69 123 GLN A O 1
#

Sequence (123 aa):
SPMPVQGPACNATNHLVGLHTYDSSKYAKRSAFYIGDRAPVLPRKLEWSGFVLNSRLLWKDLEDKPDWIKDINALNGADENIDSPLSLLKDTSVLEPLGSCGRQVLLWWLRVEARTDSKFPPQ

Radius of gyration: 17.82 Å; chains: 1; bounding box: 36×37×48 Å

Secondary structure (DSSP, 8-state):
---S--EEEE-TTS-EEEEE---GGGGTTS----BTTB--SS--S--GGG----HHHHHS--TT--GGGT-GGGG-SSSS---SGGGG-S-GGG----HHHHTS--------PPPTT--SS--

pLDDT: mean 76.43, std 13.66, range [46.72, 93.94]